Protein AF-A0A0F9QC23-F1 (afdb_monomer_lite)

pLDDT: mean 90.03, std 6.73, range [62.0, 98.31]

Structure (mmCIF, N/CA/C/O backbone):
data_AF-A0A0F9QC23-F1
#
_entry.id   AF-A0A0F9QC23-F1
#
loop_
_atom_site.group_PDB
_atom_site.id
_atom_site.type_symbol
_atom_site.label_atom_id
_atom_site.label_alt_id
_atom_site.label_comp_id
_atom_site.label_asym_id
_atom_site.label_entity_id
_atom_site.label_seq_id
_atom_site.pdbx_PDB_ins_code
_atom_site.Cartn_x
_atom_site.Cartn_y
_atom_site.Cartn_z
_atom_site.occupancy
_atom_site.B_iso_or_equiv
_atom_site.auth_seq_id
_atom_site.auth_comp_id
_atom_site.auth_asym_id
_atom_site.auth_atom_id
_atom_site.pdbx_PDB_model_num
ATOM 1 N N . MET A 1 1 ? -13.406 3.455 16.289 1.00 79.69 1 MET A N 1
ATOM 2 C CA . MET A 1 1 ? -13.505 2.419 15.249 1.00 79.69 1 MET A CA 1
ATOM 3 C C . MET A 1 1 ? -14.193 2.986 14.024 1.00 79.69 1 MET A C 1
ATOM 5 O O . MET A 1 1 ? -15.417 3.016 13.954 1.00 79.69 1 MET A O 1
ATOM 9 N N . THR A 1 2 ? -13.388 3.508 13.109 1.00 94.56 2 THR A N 1
ATOM 10 C CA . THR A 1 2 ? -13.771 3.987 11.781 1.00 94.56 2 THR A CA 1
ATOM 11 C C . THR A 1 2 ? -13.568 2.875 10.747 1.00 94.56 2 THR A C 1
ATOM 13 O O . THR A 1 2 ? -12.905 1.874 11.020 1.00 94.56 2 THR A O 1
ATOM 16 N N . VAL A 1 3 ? -14.110 3.050 9.539 1.00 91.81 3 VAL A N 1
ATOM 17 C CA . VAL A 1 3 ? -13.840 2.133 8.413 1.00 91.81 3 VAL A CA 1
ATOM 18 C C . VAL A 1 3 ? -12.340 2.070 8.106 1.00 91.81 3 VAL A C 1
ATOM 20 O O . VAL A 1 3 ? -11.808 0.990 7.871 1.00 91.81 3 VAL A O 1
ATOM 23 N N . GLN A 1 4 ? -11.646 3.208 8.196 1.00 92.62 4 GLN A N 1
ATOM 24 C CA . GLN A 1 4 ? -10.195 3.289 8.030 1.00 92.62 4 GLN A CA 1
ATOM 25 C C . GLN A 1 4 ? -9.452 2.443 9.075 1.00 92.62 4 GLN A C 1
ATOM 27 O O . GLN A 1 4 ? -8.579 1.666 8.710 1.00 92.62 4 GLN A O 1
ATOM 32 N N . GLU A 1 5 ? -9.834 2.514 10.354 1.00 95.00 5 GLU A N 1
ATOM 33 C CA . GLU A 1 5 ? -9.217 1.708 11.422 1.00 95.00 5 GLU A CA 1
ATOM 34 C C . GLU A 1 5 ? -9.450 0.195 11.232 1.00 95.00 5 GLU A C 1
ATOM 36 O O . GLU A 1 5 ? -8.559 -0.611 11.514 1.00 95.00 5 GLU A O 1
ATOM 41 N N . IL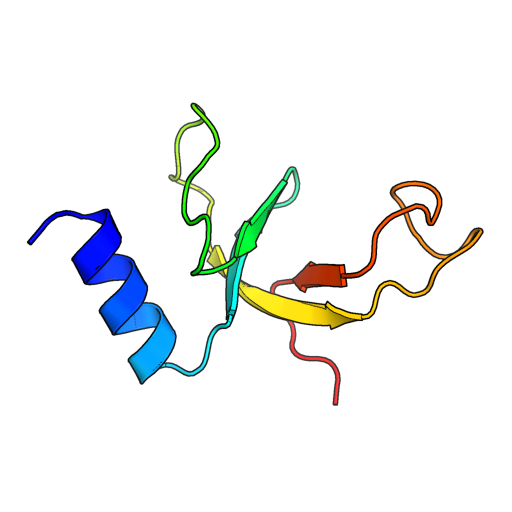E A 1 6 ? -10.625 -0.198 10.722 1.00 96.06 6 ILE A N 1
ATOM 42 C CA . ILE A 1 6 ? -10.937 -1.597 10.383 1.00 96.06 6 ILE A CA 1
ATOM 43 C C . ILE A 1 6 ? -10.047 -2.078 9.233 1.00 96.06 6 ILE A C 1
ATOM 45 O O . ILE A 1 6 ? -9.448 -3.148 9.331 1.00 96.06 6 ILE A O 1
ATOM 49 N N . LEU A 1 7 ? -9.932 -1.281 8.166 1.00 95.38 7 LEU A N 1
ATOM 50 C CA . LEU A 1 7 ? -9.092 -1.610 7.014 1.00 95.38 7 LEU A CA 1
ATOM 51 C C . LEU A 1 7 ? -7.617 -1.712 7.400 1.00 95.38 7 LEU A C 1
ATOM 53 O O . LEU A 1 7 ? -6.979 -2.691 7.034 1.00 95.38 7 LEU A O 1
ATOM 57 N N . ILE A 1 8 ? -7.092 -0.768 8.189 1.00 96.31 8 ILE A N 1
ATOM 58 C CA . ILE A 1 8 ? -5.713 -0.828 8.702 1.00 96.31 8 ILE A CA 1
ATOM 59 C C . ILE A 1 8 ? -5.486 -2.136 9.463 1.00 96.31 8 ILE A C 1
ATOM 61 O O . ILE A 1 8 ? -4.515 -2.840 9.203 1.00 96.31 8 ILE A O 1
ATOM 65 N N . SER A 1 9 ? -6.399 -2.491 10.370 1.00 97.12 9 SER A N 1
ATOM 66 C CA . SER A 1 9 ? -6.278 -3.722 11.159 1.00 97.12 9 SER A CA 1
ATOM 67 C C . SER A 1 9 ? -6.256 -4.969 10.269 1.00 97.12 9 SER A C 1
ATOM 69 O O . SER A 1 9 ? -5.413 -5.844 10.458 1.00 97.12 9 SER A O 1
ATOM 71 N N . TRP A 1 10 ? -7.133 -5.023 9.260 1.00 97.69 10 TRP A N 1
ATOM 72 C CA . TRP A 1 10 ? -7.186 -6.129 8.304 1.00 97.69 10 TRP A CA 1
ATOM 73 C C . TRP A 1 10 ? -5.918 -6.212 7.439 1.00 97.69 10 TRP A C 1
ATOM 75 O O . TRP A 1 10 ? -5.372 -7.301 7.270 1.00 97.69 10 TRP A O 1
ATOM 85 N N . LEU A 1 11 ? -5.409 -5.081 6.934 1.00 97.56 11 LEU A N 1
ATOM 86 C CA . LEU A 1 11 ? -4.178 -5.028 6.133 1.00 97.56 11 LEU A CA 1
ATOM 87 C C . LEU A 1 11 ? -2.967 -5.533 6.931 1.00 97.56 11 LEU A C 1
ATOM 89 O O . LEU A 1 11 ? -2.198 -6.341 6.412 1.00 97.56 11 LEU A O 1
ATOM 93 N N . ILE A 1 12 ? -2.843 -5.129 8.202 1.00 97.38 12 ILE A N 1
ATOM 94 C CA . ILE A 1 12 ? -1.776 -5.587 9.106 1.00 97.38 12 ILE A CA 1
ATOM 95 C C . ILE A 1 12 ? -1.859 -7.101 9.323 1.00 97.38 12 ILE A C 1
ATOM 97 O O . ILE A 1 12 ? -0.856 -7.794 9.169 1.00 97.38 12 ILE A O 1
ATOM 101 N N . GLU A 1 13 ? -3.045 -7.626 9.647 1.00 98.31 13 GLU A N 1
ATOM 102 C CA . GLU A 1 13 ? -3.256 -9.064 9.878 1.00 98.31 13 GLU A CA 1
ATOM 103 C C . GLU A 1 13 ? -2.875 -9.914 8.653 1.00 98.31 13 GLU A C 1
ATOM 105 O O . GLU A 1 13 ? -2.378 -11.032 8.793 1.00 98.31 13 GLU A O 1
ATOM 110 N N . HIS A 1 14 ? -3.043 -9.358 7.450 1.00 97.31 14 HIS A N 1
ATOM 111 C CA . HIS A 1 14 ? -2.776 -10.040 6.184 1.00 97.31 14 HIS A CA 1
ATOM 112 C C . HIS A 1 14 ? -1.424 -9.667 5.545 1.00 97.31 14 HIS A C 1
ATOM 114 O O . HIS A 1 14 ? -1.097 -10.184 4.478 1.00 97.31 14 HIS A O 1
ATOM 120 N N . ASN A 1 15 ? -0.591 -8.866 6.220 1.00 96.50 15 ASN A N 1
ATOM 121 C CA . ASN A 1 15 ? 0.745 -8.443 5.777 1.00 96.50 15 ASN A CA 1
ATOM 122 C C . ASN A 1 15 ? 0.766 -7.627 4.468 1.00 96.50 15 ASN A C 1
ATOM 124 O O . ASN A 1 15 ? 1.648 -7.830 3.630 1.00 96.50 15 ASN A O 1
ATOM 128 N N . PHE A 1 16 ? -0.191 -6.717 4.294 1.00 97.44 16 PHE A N 1
ATOM 129 C CA . PHE A 1 16 ? -0.191 -5.724 3.216 1.00 97.44 16 PHE A CA 1
ATOM 130 C C . PHE A 1 16 ? 0.302 -4.366 3.719 1.00 97.44 16 PHE A C 1
ATOM 132 O O . PHE A 1 16 ? 0.116 -4.038 4.888 1.00 97.44 16 PHE A O 1
ATOM 139 N N . ASP A 1 17 ? 0.882 -3.560 2.829 1.00 97.06 17 ASP A N 1
ATOM 140 C CA . ASP A 1 17 ? 1.488 -2.261 3.156 1.00 97.06 17 ASP A CA 1
ATOM 141 C C . ASP A 1 17 ? 0.559 -1.065 2.890 1.00 97.06 17 ASP A C 1
ATOM 143 O O . ASP A 1 17 ? 0.835 0.067 3.305 1.00 97.06 17 ASP A O 1
ATOM 147 N N . GLY A 1 18 ? -0.555 -1.303 2.196 1.00 96.12 18 GLY A N 1
ATOM 148 C CA . GLY A 1 18 ? -1.471 -0.253 1.784 1.00 96.12 18 GLY A CA 1
ATOM 149 C C . GLY A 1 18 ? -2.558 -0.726 0.827 1.00 96.12 18 GLY A C 1
ATOM 150 O O . GLY A 1 18 ? -2.839 -1.922 0.719 1.00 96.12 18 GLY A O 1
ATOM 151 N N . LEU A 1 19 ? -3.154 0.236 0.126 1.00 96.00 19 LEU A N 1
ATOM 152 C CA . LEU A 1 19 ? -4.113 -0.002 -0.951 1.00 96.00 19 LEU A CA 1
ATOM 153 C C . LEU A 1 19 ? -3.556 0.490 -2.283 1.00 96.00 19 LEU A C 1
ATOM 155 O O . LEU A 1 19 ? -2.767 1.435 -2.325 1.00 96.00 19 LEU A O 1
ATOM 159 N N . TRP A 1 20 ? -4.001 -0.142 -3.359 1.00 94.19 20 TRP A N 1
ATOM 160 C CA . TRP A 1 20 ? -3.581 0.127 -4.724 1.00 94.19 20 TRP A CA 1
ATOM 161 C C . TRP A 1 20 ? -4.728 -0.073 -5.714 1.00 94.19 20 TRP A C 1
ATOM 163 O O . TRP A 1 20 ? -5.559 -0.964 -5.537 1.00 94.19 20 TRP A O 1
ATOM 173 N N . ASN A 1 21 ? -4.736 0.733 -6.768 1.00 92.19 21 ASN A N 1
ATOM 174 C CA . ASN A 1 21 ? -5.435 0.489 -8.025 1.00 92.19 21 ASN A CA 1
ATOM 175 C C . ASN A 1 21 ? -4.575 1.021 -9.191 1.00 92.19 21 ASN A C 1
ATOM 177 O O . ASN A 1 21 ? -3.437 1.444 -8.993 1.00 92.19 21 ASN A O 1
ATOM 181 N N . GLU A 1 22 ? -5.101 0.999 -10.415 1.00 87.50 22 GLU A N 1
ATOM 182 C CA . GLU A 1 22 ? -4.344 1.436 -11.598 1.00 87.50 22 GLU A CA 1
ATOM 183 C C . GLU A 1 22 ? -3.950 2.926 -11.562 1.00 87.50 22 GLU A C 1
ATOM 185 O O . GLU A 1 22 ? -2.952 3.304 -12.175 1.00 87.50 22 GLU A O 1
ATOM 190 N N . ASP A 1 23 ? -4.685 3.752 -10.811 1.00 86.38 23 ASP A N 1
ATOM 191 C CA . ASP A 1 23 ? -4.508 5.207 -10.780 1.00 86.38 23 ASP A CA 1
ATOM 192 C C . ASP A 1 23 ? -3.683 5.699 -9.582 1.00 86.38 23 ASP A C 1
ATOM 194 O O . ASP A 1 23 ? -3.037 6.748 -9.651 1.00 86.38 23 ASP A O 1
ATOM 198 N N . CYS A 1 24 ? -3.729 4.995 -8.449 1.00 88.12 24 CYS A N 1
ATOM 199 C CA . CYS A 1 24 ? -3.083 5.431 -7.222 1.00 88.12 24 CYS A CA 1
ATOM 200 C C . CYS A 1 24 ? -2.692 4.285 -6.280 1.00 88.12 24 CYS A C 1
ATOM 202 O O . CYS A 1 24 ? -3.127 3.139 -6.378 1.00 88.12 24 CYS A O 1
ATOM 204 N N . GLY A 1 25 ? -1.853 4.630 -5.305 1.00 91.50 25 GLY A N 1
ATOM 205 C CA . GLY A 1 25 ? -1.516 3.768 -4.184 1.00 91.50 25 GLY A CA 1
ATOM 206 C C . GLY A 1 25 ? -1.325 4.600 -2.924 1.00 91.50 25 GLY A C 1
ATOM 207 O O . GLY A 1 25 ? -0.742 5.681 -2.978 1.00 91.50 25 GLY A O 1
ATOM 208 N N . CYS A 1 26 ? -1.815 4.109 -1.789 1.00 93.56 26 CYS A N 1
ATOM 209 C CA . CYS A 1 26 ? -1.670 4.772 -0.496 1.00 93.56 26 CYS A CA 1
ATOM 210 C C . CYS A 1 26 ? -1.133 3.802 0.555 1.00 93.56 26 CYS A C 1
ATOM 212 O O . CYS A 1 26 ? -1.478 2.621 0.555 1.00 93.56 26 CYS A O 1
ATOM 214 N N . GLN A 1 27 ? -0.271 4.296 1.443 1.00 94.94 27 GLN A N 1
ATOM 215 C CA . GLN A 1 27 ? 0.286 3.510 2.546 1.00 94.94 27 GLN A CA 1
ATOM 216 C C . GLN A 1 27 ? -0.662 3.494 3.744 1.00 94.94 27 GLN A C 1
ATOM 218 O O . GLN A 1 27 ? -1.487 4.386 3.906 1.00 94.94 27 GLN A O 1
ATOM 223 N N . MET A 1 28 ? -0.475 2.540 4.657 1.00 94.00 28 MET A N 1
ATOM 224 C CA . MET A 1 28 ? -1.196 2.519 5.938 1.00 94.00 28 MET A CA 1
ATOM 225 C C . MET A 1 28 ? -1.070 3.814 6.764 1.00 94.00 28 MET A C 1
ATOM 227 O O . MET A 1 28 ? -1.997 4.151 7.497 1.00 94.00 28 MET A O 1
ATOM 231 N N . SER A 1 29 ? 0.052 4.537 6.663 1.00 91.69 29 SER A N 1
ATOM 232 C CA . SER A 1 29 ? 0.285 5.802 7.380 1.00 91.69 29 SER A CA 1
ATOM 233 C C . SER A 1 29 ? -0.546 6.975 6.855 1.00 91.69 29 SER A C 1
ATOM 235 O O . SER A 1 29 ? -0.759 7.934 7.593 1.00 91.69 29 SER A O 1
ATOM 237 N N . ASP A 1 30 ? -1.010 6.888 5.610 1.00 92.19 30 ASP A N 1
ATOM 238 C CA . ASP A 1 30 ? -1.823 7.891 4.926 1.00 92.19 30 ASP A CA 1
ATOM 239 C C . ASP A 1 30 ? -2.879 7.166 4.080 1.00 92.19 30 ASP A C 1
ATOM 241 O O . ASP A 1 30 ? -2.891 7.246 2.856 1.00 92.19 30 ASP A O 1
ATOM 245 N N . LEU A 1 31 ? -3.681 6.318 4.737 1.00 92.69 31 LEU A N 1
ATOM 246 C CA . LEU A 1 31 ? -4.583 5.377 4.070 1.00 92.69 31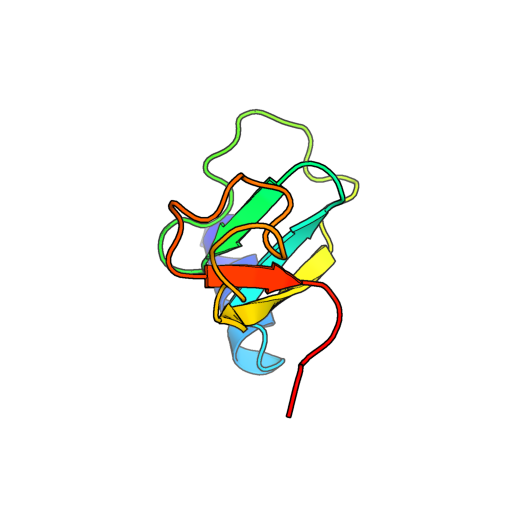 LEU A CA 1
ATOM 247 C C . LEU A 1 31 ? -5.863 6.079 3.610 1.00 92.69 31 LEU A C 1
ATOM 249 O O . LEU A 1 31 ? -6.550 6.678 4.435 1.00 92.69 31 LEU A O 1
ATOM 253 N N . MET A 1 32 ? -6.234 5.902 2.338 1.00 90.69 32 MET A N 1
ATOM 254 C CA . MET A 1 32 ? -7.382 6.561 1.691 1.00 90.69 32 MET A CA 1
ATOM 255 C C . MET A 1 32 ? -7.324 8.108 1.725 1.00 90.69 32 MET A C 1
ATOM 257 O O . MET A 1 32 ? -8.290 8.740 2.152 1.00 90.69 32 MET A O 1
ATOM 261 N N . PRO A 1 33 ? -6.225 8.743 1.270 1.00 90.06 33 PRO A N 1
ATOM 262 C CA . PRO A 1 33 ? -6.114 10.202 1.232 1.00 90.06 33 PRO A CA 1
ATOM 263 C C . PRO A 1 33 ? -6.824 10.799 0.006 1.00 90.06 33 PRO A C 1
ATOM 265 O O . PRO A 1 33 ? -7.018 12.009 -0.082 1.00 90.06 33 PRO A O 1
ATOM 268 N N . CYS A 1 34 ? -7.190 9.958 -0.967 1.00 85.75 34 CYS A N 1
ATOM 269 C CA . CYS A 1 34 ? -7.900 10.365 -2.168 1.00 85.75 34 CYS A CA 1
ATOM 270 C C . CYS A 1 34 ? -9.403 10.537 -1.898 1.00 85.75 34 CYS A C 1
ATOM 272 O O . CYS A 1 34 ? -10.003 9.813 -1.109 1.00 85.75 34 CYS A O 1
ATOM 274 N N . GLU A 1 35 ? -10.032 11.470 -2.613 1.00 80.44 35 GLU A N 1
ATOM 275 C CA . GLU A 1 35 ? -11.483 11.718 -2.547 1.00 80.44 35 GLU A CA 1
ATOM 276 C C . GLU A 1 35 ? -12.290 10.813 -3.506 1.00 80.44 35 GLU A C 1
ATOM 278 O O . GLU A 1 35 ? -13.487 11.016 -3.715 1.00 80.44 35 GLU A O 1
ATOM 283 N N . ASN A 1 36 ? -11.637 9.816 -4.114 1.00 75.69 36 ASN A N 1
ATOM 284 C CA . ASN A 1 36 ? -12.233 8.917 -5.101 1.00 75.69 36 ASN A CA 1
ATOM 285 C C . ASN A 1 36 ? -13.052 7.793 -4.447 1.00 75.69 36 ASN A C 1
ATOM 287 O O . ASN A 1 36 ? -12.902 7.473 -3.269 1.00 75.69 36 ASN A O 1
ATOM 291 N N . MET A 1 37 ? -13.918 7.150 -5.235 1.00 79.00 37 MET A N 1
ATOM 292 C CA . MET A 1 37 ? -14.595 5.930 -4.797 1.00 79.00 37 MET A CA 1
ATOM 293 C C . MET A 1 37 ? -13.593 4.778 -4.666 1.00 79.00 37 MET A C 1
ATOM 295 O O . MET A 1 37 ? -12.937 4.422 -5.632 1.00 79.00 37 MET A O 1
ATOM 299 N N . PHE A 1 38 ? -13.553 4.134 -3.500 1.00 84.38 38 PHE A N 1
ATOM 300 C CA . PHE A 1 38 ? -12.635 3.025 -3.188 1.00 84.38 38 PHE A CA 1
ATOM 301 C C . PHE A 1 38 ? -13.077 1.656 -3.734 1.00 84.38 38 PHE A C 1
ATOM 303 O O . PHE A 1 38 ? -12.641 0.621 -3.236 1.00 84.38 38 PHE A O 1
ATOM 310 N N . SER A 1 39 ? -14.015 1.618 -4.686 1.00 86.25 39 SER A N 1
ATOM 311 C CA . SER A 1 39 ? -14.664 0.371 -5.122 1.00 86.25 39 SER A CA 1
ATOM 312 C C . SER A 1 39 ? -13.725 -0.611 -5.824 1.00 86.25 39 SER A C 1
ATOM 314 O O . SER A 1 39 ? -14.027 -1.799 -5.887 1.00 86.25 39 SER A O 1
ATOM 316 N N . ASP A 1 40 ? -12.618 -0.113 -6.361 1.00 90.56 40 ASP A N 1
ATOM 317 C CA . ASP A 1 40 ? -11.597 -0.849 -7.102 1.00 90.56 40 ASP A CA 1
ATOM 318 C C . ASP A 1 40 ? -10.263 -0.956 -6.342 1.00 90.56 40 ASP A C 1
ATOM 320 O O . ASP A 1 40 ? -9.352 -1.634 -6.814 1.00 90.56 40 ASP A O 1
ATOM 324 N N . CYS A 1 41 ? -10.141 -0.335 -5.162 1.00 93.81 41 CYS A N 1
ATOM 325 C CA . CYS A 1 41 ? -8.942 -0.442 -4.339 1.00 93.81 41 CYS A CA 1
ATOM 326 C C . CYS A 1 41 ? -8.722 -1.888 -3.883 1.00 93.81 41 CYS A C 1
ATOM 328 O O . CYS A 1 41 ? -9.602 -2.528 -3.302 1.00 93.81 41 CYS A O 1
ATOM 330 N N . GLN A 1 42 ? -7.504 -2.375 -4.084 1.00 95.62 42 GLN A N 1
ATOM 331 C CA . GLN A 1 42 ? -7.051 -3.691 -3.659 1.00 95.62 42 GLN A CA 1
ATOM 332 C C . GLN A 1 42 ? -5.927 -3.565 -2.628 1.00 95.62 42 GLN A C 1
ATOM 334 O O . GLN A 1 42 ? -5.204 -2.569 -2.629 1.00 95.62 42 GLN A O 1
ATOM 339 N N . PRO A 1 43 ? -5.741 -4.558 -1.746 1.00 96.75 43 PRO A N 1
ATOM 340 C CA . PRO A 1 43 ? -4.559 -4.625 -0.896 1.00 96.75 43 PRO A CA 1
ATOM 341 C C . PRO A 1 43 ? -3.284 -4.684 -1.739 1.00 96.75 43 PRO A C 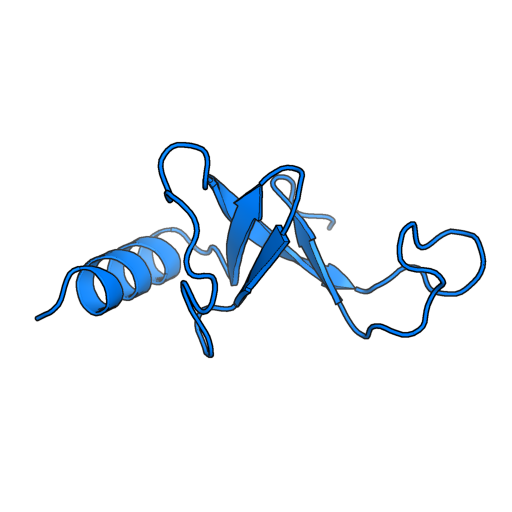1
ATOM 343 O O . PRO A 1 43 ? -3.237 -5.387 -2.749 1.00 96.75 43 PRO A O 1
ATOM 346 N N . GLY A 1 44 ? -2.244 -3.971 -1.315 1.00 96.44 44 GLY A N 1
ATOM 347 C CA . GLY A 1 44 ? -0.983 -3.931 -2.043 1.00 96.44 44 GLY A CA 1
ATOM 348 C C . GLY A 1 44 ? 0.243 -3.901 -1.142 1.00 96.44 44 GLY A C 1
ATOM 349 O O . GLY A 1 44 ? 0.163 -3.671 0.066 1.00 96.44 44 GLY A O 1
ATOM 350 N N . TYR A 1 45 ? 1.387 -4.155 -1.762 1.00 96.44 45 TYR A N 1
ATOM 351 C CA . TYR A 1 45 ? 2.701 -4.219 -1.141 1.00 96.44 45 TYR A CA 1
ATOM 352 C C . TYR A 1 45 ? 3.523 -3.000 -1.513 1.00 96.44 45 TYR A C 1
ATOM 354 O O . TYR A 1 45 ? 3.474 -2.540 -2.655 1.00 96.44 45 TYR A O 1
ATOM 362 N N . LYS A 1 46 ? 4.319 -2.518 -0.565 1.00 95.25 46 LYS A N 1
ATOM 363 C CA . LYS A 1 46 ? 5.296 -1.472 -0.813 1.00 95.25 46 LYS A CA 1
ATOM 364 C C . LYS A 1 46 ? 6.471 -2.080 -1.565 1.00 95.25 46 LYS A C 1
ATOM 366 O O . LYS A 1 46 ? 7.097 -3.024 -1.090 1.00 95.25 46 LYS A O 1
ATOM 371 N N . ILE A 1 47 ? 6.757 -1.522 -2.731 1.00 92.69 47 ILE A N 1
ATOM 372 C CA . ILE A 1 47 ? 7.909 -1.874 -3.554 1.00 92.69 47 ILE A CA 1
ATOM 373 C C . ILE A 1 47 ? 8.771 -0.635 -3.756 1.00 92.69 47 ILE A C 1
ATOM 375 O O . ILE A 1 47 ? 8.250 0.480 -3.839 1.00 92.69 47 ILE A O 1
ATOM 379 N N . ASP A 1 48 ? 10.082 -0.832 -3.826 1.00 91.88 48 ASP A N 1
ATOM 380 C CA . ASP A 1 48 ? 11.006 0.257 -4.118 1.00 91.88 48 ASP A CA 1
ATOM 381 C C . ASP A 1 48 ? 10.767 0.774 -5.539 1.00 91.88 48 ASP A C 1
ATOM 383 O O . ASP A 1 48 ? 10.470 0.010 -6.464 1.00 91.88 48 ASP A O 1
ATOM 387 N N . CYS A 1 49 ? 10.870 2.089 -5.708 1.00 89.25 49 CYS A N 1
ATOM 388 C CA . CYS A 1 49 ? 10.809 2.686 -7.030 1.00 89.25 49 CYS A CA 1
ATOM 389 C C . CYS A 1 49 ? 12.031 2.237 -7.848 1.00 89.25 49 CYS A C 1
ATOM 391 O O . CYS A 1 49 ? 13.160 2.378 -7.369 1.00 89.25 49 CYS A O 1
ATOM 393 N N . PRO A 1 50 ? 11.853 1.746 -9.089 1.00 87.00 50 PRO A N 1
ATOM 394 C CA . PRO A 1 50 ? 12.985 1.398 -9.949 1.00 87.00 50 PRO A CA 1
ATOM 395 C C . PRO A 1 50 ? 13.818 2.632 -10.350 1.00 87.00 50 PRO A C 1
ATOM 397 O O . PRO A 1 50 ? 14.975 2.496 -10.742 1.00 87.00 50 PRO A O 1
ATOM 400 N N . GLY A 1 51 ? 13.256 3.837 -10.198 1.00 88.69 51 GLY A N 1
ATOM 401 C CA . GLY A 1 51 ? 13.900 5.103 -10.526 1.00 88.69 51 GLY A CA 1
ATOM 402 C C . GLY A 1 51 ? 14.031 5.345 -12.032 1.00 88.69 51 GLY A C 1
ATOM 403 O O . GLY A 1 51 ? 13.743 4.484 -12.861 1.00 88.69 51 GLY A O 1
ATOM 404 N N . GLY A 1 52 ? 14.464 6.558 -12.387 1.00 84.62 52 GLY A N 1
ATOM 405 C CA . GLY A 1 52 ? 14.816 6.919 -13.763 1.00 84.62 52 GLY A CA 1
ATOM 406 C C . GLY A 1 52 ? 13.707 6.674 -14.793 1.00 84.62 52 GLY A C 1
ATOM 407 O O . GLY A 1 52 ? 12.540 6.980 -14.554 1.00 84.62 52 GLY A O 1
ATOM 408 N N . GLU A 1 53 ? 14.101 6.142 -15.952 1.00 84.31 53 GLU A N 1
ATOM 409 C CA . GLU A 1 53 ? 13.206 5.843 -17.080 1.00 84.31 53 GLU A CA 1
ATOM 410 C C . GLU A 1 53 ? 12.330 4.597 -16.869 1.00 84.31 53 GLU A C 1
ATOM 412 O O . GLU A 1 53 ? 11.298 4.461 -17.524 1.00 84.31 53 GLU A O 1
ATOM 417 N N . ASP A 1 54 ? 12.696 3.732 -15.919 1.00 83.38 54 ASP A N 1
ATOM 418 C CA . ASP A 1 54 ? 11.951 2.514 -15.582 1.00 83.38 54 ASP A CA 1
ATOM 419 C C . ASP A 1 54 ? 10.755 2.792 -14.654 1.00 83.38 54 ASP A C 1
ATOM 421 O O . ASP A 1 54 ? 9.883 1.943 -14.455 1.00 83.38 54 ASP A O 1
ATOM 425 N N . CYS A 1 55 ? 10.683 3.998 -14.087 1.00 85.12 55 CYS A N 1
ATOM 426 C CA . CYS A 1 55 ? 9.556 4.444 -13.285 1.00 85.12 55 CYS A CA 1
ATOM 427 C C . CYS A 1 55 ? 8.508 5.147 -14.158 1.00 85.12 55 CYS A C 1
ATOM 429 O O . CYS A 1 55 ? 8.746 6.240 -14.673 1.00 85.12 55 CYS A O 1
ATOM 431 N N . ALA A 1 56 ? 7.288 4.602 -14.218 1.00 79.19 56 ALA A N 1
ATOM 432 C CA . ALA A 1 56 ? 6.169 5.212 -14.949 1.00 79.19 56 ALA A CA 1
ATOM 433 C C . ALA A 1 56 ? 5.828 6.644 -14.480 1.00 79.19 56 ALA A C 1
ATOM 435 O O . ALA A 1 56 ? 5.357 7.458 -15.269 1.00 79.19 56 ALA A O 1
ATOM 436 N N . ALA A 1 57 ? 6.107 6.968 -13.213 1.00 79.25 57 ALA A N 1
ATOM 437 C CA . ALA A 1 57 ? 5.946 8.311 -12.650 1.00 79.25 57 ALA A CA 1
ATOM 438 C C . ALA A 1 57 ? 7.157 9.249 -12.872 1.00 79.25 57 ALA A C 1
ATOM 440 O O . ALA A 1 57 ? 7.195 10.339 -12.310 1.00 79.25 57 ALA A O 1
ATOM 441 N N . GLY A 1 58 ? 8.158 8.850 -13.666 1.00 80.31 58 GLY A N 1
ATOM 442 C CA . GLY A 1 58 ? 9.323 9.684 -13.996 1.00 80.31 58 GLY A CA 1
ATOM 443 C C . GLY A 1 58 ? 10.469 9.669 -12.976 1.00 80.31 58 GLY A C 1
ATOM 444 O O . GLY A 1 58 ? 11.388 10.475 -13.090 1.00 80.31 58 GLY A O 1
ATOM 445 N N . GLY A 1 59 ? 10.438 8.763 -11.994 1.00 82.38 59 GLY A N 1
ATOM 446 C CA . GLY A 1 59 ? 11.580 8.450 -11.128 1.00 82.38 59 GLY A CA 1
ATOM 447 C C . GLY A 1 59 ? 11.778 9.350 -9.906 1.00 82.38 59 GLY A C 1
ATOM 448 O O . GLY A 1 59 ? 12.748 9.139 -9.186 1.00 82.38 59 GLY A O 1
ATOM 449 N N . ASP A 1 60 ? 10.882 10.306 -9.644 1.00 81.88 60 ASP A N 1
ATOM 450 C CA . ASP A 1 60 ? 10.957 11.240 -8.500 1.00 81.88 60 ASP A CA 1
ATOM 451 C C . ASP A 1 60 ? 10.162 10.759 -7.265 1.00 81.88 60 ASP A C 1
ATOM 453 O O . ASP A 1 60 ? 9.630 11.542 -6.482 1.00 81.88 60 ASP A O 1
ATOM 457 N N . CYS A 1 61 ? 10.015 9.444 -7.107 1.00 86.75 61 CYS A N 1
ATOM 458 C CA . CYS A 1 61 ? 9.315 8.833 -5.980 1.00 86.7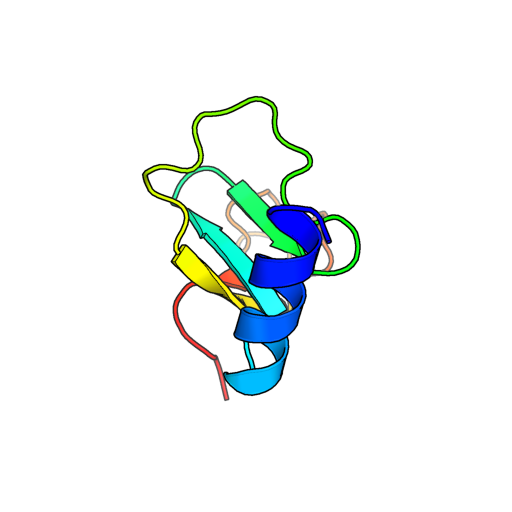5 61 CYS A CA 1
ATOM 459 C C . CYS A 1 61 ? 10.159 7.727 -5.349 1.00 86.75 61 CYS A C 1
ATOM 461 O O . CYS A 1 61 ? 10.866 7.011 -6.051 1.00 86.75 61 CYS A O 1
ATOM 463 N N . ASP A 1 62 ? 10.043 7.557 -4.031 1.00 89.06 62 ASP A N 1
ATOM 464 C CA . ASP A 1 62 ? 10.824 6.560 -3.288 1.00 89.06 62 ASP A CA 1
ATOM 465 C C . ASP A 1 62 ? 10.253 5.136 -3.415 1.00 89.06 62 ASP A C 1
ATOM 467 O O . ASP A 1 62 ? 10.987 4.152 -3.354 1.00 89.06 62 ASP A O 1
ATOM 471 N N . PHE A 1 63 ? 8.932 5.000 -3.564 1.00 91.38 63 PHE A N 1
ATOM 472 C CA . PHE A 1 63 ? 8.241 3.708 -3.546 1.00 91.38 63 PHE A CA 1
ATOM 473 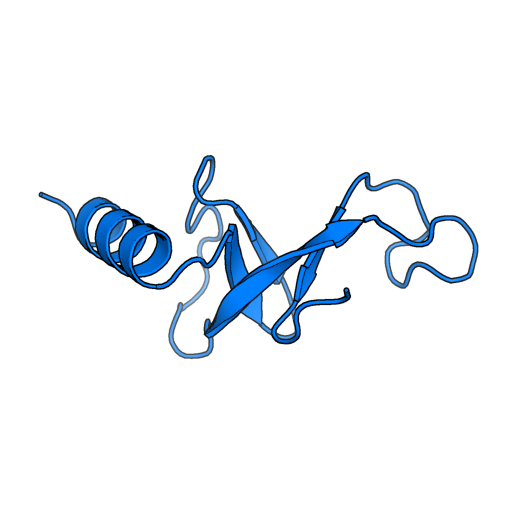C C . PHE A 1 63 ? 6.947 3.737 -4.369 1.00 91.38 63 PHE A C 1
ATOM 475 O O . PHE A 1 63 ? 6.385 4.801 -4.637 1.00 91.38 63 PHE A O 1
ATOM 482 N N . HIS A 1 64 ? 6.419 2.548 -4.658 1.00 91.25 64 HIS A N 1
ATOM 483 C CA . HIS A 1 64 ? 5.054 2.335 -5.140 1.00 91.25 64 HIS A CA 1
ATOM 484 C C . HIS A 1 64 ? 4.309 1.353 -4.232 1.00 91.25 64 HIS A C 1
ATOM 486 O O . HIS A 1 64 ? 4.928 0.573 -3.506 1.00 91.25 64 HIS A O 1
ATOM 492 N N . ILE A 1 65 ? 2.977 1.379 -4.274 1.00 93.94 65 ILE A N 1
ATOM 493 C CA . ILE A 1 65 ? 2.158 0.260 -3.797 1.00 93.94 65 ILE A CA 1
ATOM 494 C C . ILE A 1 65 ? 1.759 -0.544 -5.027 1.00 93.94 65 ILE A C 1
ATOM 496 O O . ILE A 1 65 ? 1.446 0.049 -6.053 1.00 93.94 65 ILE A O 1
ATOM 500 N N . HIS A 1 66 ? 1.812 -1.869 -4.951 1.00 92.31 66 HIS A N 1
ATOM 501 C CA . HIS A 1 66 ? 1.515 -2.738 -6.085 1.00 92.31 66 HIS A CA 1
ATOM 502 C C . HIS A 1 66 ? 0.836 -4.035 -5.626 1.00 92.31 66 HIS A C 1
ATOM 504 O O . HIS A 1 66 ? 1.105 -4.521 -4.528 1.00 92.31 66 HIS A O 1
ATOM 510 N N . ALA A 1 67 ? -0.020 -4.631 -6.461 1.00 93.06 67 ALA A N 1
ATOM 511 C CA . ALA A 1 67 ? -0.761 -5.855 -6.114 1.00 93.06 67 ALA A CA 1
ATOM 512 C C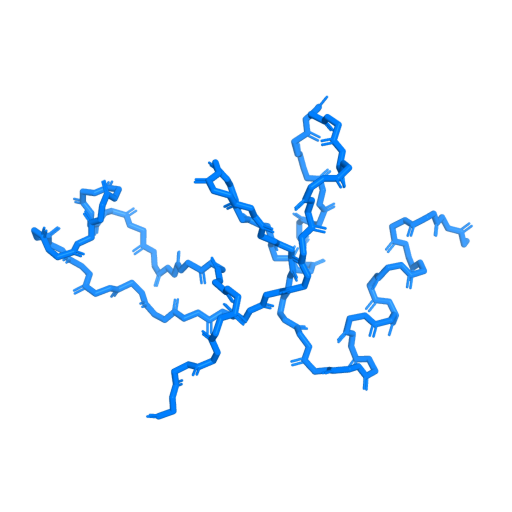 . ALA A 1 67 ? 0.143 -7.078 -5.857 1.00 93.06 67 ALA A C 1
ATOM 514 O O . ALA A 1 67 ? -0.230 -8.004 -5.136 1.00 93.06 67 ALA A O 1
ATOM 515 N N . THR A 1 68 ? 1.346 -7.081 -6.432 1.00 90.94 68 THR A N 1
ATOM 516 C CA . THR A 1 68 ? 2.305 -8.188 -6.323 1.00 90.94 68 THR A CA 1
ATOM 517 C C . THR A 1 68 ? 3.510 -7.783 -5.494 1.00 90.94 68 THR A C 1
ATOM 519 O O . THR A 1 68 ? 4.144 -6.765 -5.771 1.00 90.94 68 THR A O 1
ATOM 522 N N . LYS A 1 69 ? 3.863 -8.628 -4.524 1.00 87.06 69 LYS A N 1
ATOM 523 C CA . LYS A 1 69 ? 5.099 -8.509 -3.754 1.00 87.06 69 LYS A CA 1
ATOM 524 C C . LYS A 1 69 ? 6.297 -8.886 -4.625 1.00 87.06 69 LYS A C 1
ATOM 526 O O . LYS A 1 69 ? 6.296 -9.958 -5.227 1.00 87.06 69 LYS A O 1
ATOM 531 N N . ILE A 1 70 ? 7.315 -8.032 -4.665 1.00 78.12 70 ILE A N 1
ATOM 532 C CA . ILE A 1 70 ? 8.603 -8.341 -5.298 1.00 78.12 70 ILE A CA 1
ATOM 533 C C . ILE A 1 70 ? 9.554 -8.785 -4.179 1.00 78.12 70 ILE A C 1
ATOM 535 O O . ILE A 1 70 ? 9.687 -8.090 -3.173 1.00 78.12 70 ILE A O 1
ATOM 539 N N . THR A 1 71 ? 10.120 -9.985 -4.314 1.00 62.00 71 THR A N 1
ATOM 540 C CA . THR A 1 71 ? 11.053 -10.615 -3.359 1.00 62.00 71 THR A CA 1
ATOM 541 C C . THR A 1 71 ? 12.467 -10.617 -3.890 1.00 62.00 71 THR A C 1
ATOM 543 O O . THR A 1 71 ? 12.601 -10.925 -5.097 1.00 62.00 71 THR A O 1
#

Radius of gyration: 12.53 Å; chains: 1; bounding box: 30×22×32 Å

Foldseek 3Di:
DDPLVVVLVVLVVVVFQAKDDPPATDGNVCHPVDPDDCPRIDGWHKDAAPAAPSHPVHRPDGTGTDRDDDD

Secondary structure (DSSP, 8-state):
--HHHHHHHHHHHTT--EEE-SS-EEEGGG-S-S-S-GGG-EEEEEEE---GGG-TT-S--SEEEESS---

Organism: NCBI:txid412755

Sequence (71 aa):
MTVQEILISWLIEHNFDGLWNEDCGCQMSDLMPCENMFSDCQPGYKIDCPGGEDCAAGGDCDFHIHATKIT